Protein AF-A0A942MJW5-F1 (afdb_monomer)

Mean predicted aligned error: 7.17 Å

Solvent-accessible surface area (backbone atoms only — not comparable to full-atom values): 8504 Å² total; per-residue (Å²): 119,70,68,58,46,77,77,68,71,54,55,82,67,68,82,73,83,47,59,41,32,77,58,38,73,55,55,79,79,45,94,61,55,56,48,57,52,54,55,38,46,76,75,67,36,93,62,68,85,49,55,72,71,70,65,67,78,73,80,61,56,40,44,79,64,39,95,62,66,36,50,58,60,60,49,45,50,52,51,49,52,56,27,48,75,72,71,51,71,53,85,86,58,69,59,53,65,59,27,55,47,14,40,71,75,56,68,36,63,80,63,58,63,74,89,56,71,62,58,87,40,70,98,47,100,60,85,75,92,52,96,87,72,129

pLDDT: mean 86.03, std 13.47, range [35.72, 96.69]

Radius of gyration: 19.84 Å; Cα contacts (8 Å, |Δi|>4): 113; chains: 1; bounding box: 49×36×54 Å

Sequence (134 aa):
MYIICEKRGFNHDCFQCGKCDTVCPWNRVRDFSMRKLIRQATFGLTEIENEEIWRCTTCGRCPQKCPRDVKQINDMVALRMVAAGYGIFPAAVKPIRTVSAGLTADGNPFGEERGKRAAWTEGLPVKTFAEGMR

Structure (mmCIF, N/CA/C/O backbone):
data_AF-A0A942MJW5-F1
#
_entry.id   AF-A0A942MJW5-F1
#
loop_
_atom_site.group_PDB
_atom_site.id
_atom_site.type_symbol
_atom_site.label_atom_id
_atom_site.label_alt_id
_atom_site.label_comp_id
_atom_site.label_asym_id
_atom_site.label_entity_id
_atom_site.label_seq_id
_atom_site.pdbx_PDB_ins_code
_atom_site.Cartn_x
_atom_site.Cartn_y
_atom_site.Cartn_z
_atom_site.occupancy
_atom_site.B_iso_or_equiv
_atom_site.auth_seq_id
_atom_site.auth_comp_id
_atom_site.auth_asym_id
_atom_site.auth_atom_id
_atom_site.pdbx_PDB_model_num
ATOM 1 N N . MET A 1 1 ? 21.735 1.383 -1.668 1.00 41.12 1 MET A N 1
ATOM 2 C CA . MET A 1 1 ? 21.171 0.848 -2.928 1.00 41.12 1 MET A CA 1
ATOM 3 C C . MET A 1 1 ? 21.245 -0.681 -2.986 1.00 41.12 1 MET A C 1
ATOM 5 O O . MET A 1 1 ? 20.197 -1.305 -3.026 1.00 41.12 1 MET A O 1
ATOM 9 N N . TYR A 1 2 ? 22.434 -1.288 -2.844 1.00 35.72 2 TYR A N 1
ATOM 10 C CA . TYR A 1 2 ? 22.628 -2.753 -2.729 1.00 35.72 2 TYR A CA 1
ATOM 11 C C . TYR A 1 2 ? 21.862 -3.419 -1.561 1.00 35.72 2 TYR A C 1
ATOM 13 O O . TYR A 1 2 ? 21.450 -4.569 -1.641 1.00 35.72 2 TYR A O 1
ATOM 21 N N . ILE A 1 3 ? 21.597 -2.662 -0.490 1.00 39.88 3 ILE A N 1
ATOM 22 C CA . ILE A 1 3 ? 21.000 -3.168 0.759 1.00 39.88 3 ILE A CA 1
ATOM 23 C C . ILE A 1 3 ? 19.522 -3.592 0.610 1.00 39.88 3 ILE A C 1
ATOM 25 O O . ILE A 1 3 ? 19.074 -4.475 1.339 1.00 39.88 3 ILE A O 1
ATOM 29 N N . ILE A 1 4 ? 18.757 -3.005 -0.323 1.00 48.78 4 ILE A N 1
ATOM 30 C CA . ILE A 1 4 ? 17.353 -3.406 -0.553 1.00 48.78 4 ILE A CA 1
ATOM 31 C C . ILE A 1 4 ? 17.291 -4.685 -1.405 1.00 48.78 4 ILE A C 1
ATOM 33 O O . ILE A 1 4 ? 16.444 -5.538 -1.148 1.00 48.78 4 ILE A O 1
ATOM 37 N N . CYS A 1 5 ? 18.211 -4.844 -2.365 1.00 46.16 5 CYS A N 1
ATOM 38 C CA . CYS A 1 5 ? 18.265 -6.000 -3.267 1.00 46.16 5 CYS A CA 1
ATOM 39 C C . CYS A 1 5 ? 18.642 -7.302 -2.551 1.00 46.16 5 CYS A C 1
ATOM 41 O O . CYS A 1 5 ? 17.925 -8.288 -2.684 1.00 46.16 5 CYS A O 1
ATOM 43 N N . GLU A 1 6 ? 19.711 -7.309 -1.749 1.00 41.06 6 GLU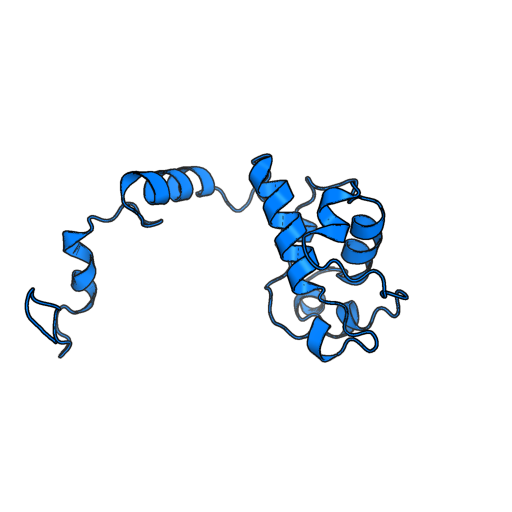 A N 1
ATOM 44 C CA . GLU A 1 6 ? 20.218 -8.555 -1.145 1.00 41.06 6 GLU A CA 1
ATOM 45 C C . GLU A 1 6 ? 19.392 -9.059 0.044 1.00 41.06 6 GLU A C 1
ATOM 47 O O . GLU A 1 6 ? 19.288 -10.263 0.255 1.00 41.06 6 GLU A O 1
ATOM 52 N N . LYS A 1 7 ? 18.791 -8.165 0.841 1.00 42.81 7 LYS A N 1
ATOM 53 C CA . LYS A 1 7 ? 18.175 -8.562 2.122 1.00 42.81 7 LYS A CA 1
ATOM 54 C C . LYS A 1 7 ? 16.663 -8.787 2.075 1.00 42.81 7 LYS A C 1
ATOM 56 O O . LYS A 1 7 ? 16.109 -9.240 3.074 1.00 42.81 7 LYS A O 1
ATOM 61 N N . ARG A 1 8 ? 15.969 -8.440 0.981 1.00 50.69 8 ARG A N 1
ATOM 62 C CA . ARG A 1 8 ? 14.487 -8.409 0.951 1.00 50.69 8 ARG A CA 1
ATOM 63 C C . ARG A 1 8 ? 13.825 -9.079 -0.259 1.00 50.69 8 ARG A C 1
ATOM 65 O O . ARG A 1 8 ? 12.616 -8.946 -0.423 1.00 50.69 8 ARG A O 1
ATOM 72 N N . GLY A 1 9 ? 14.576 -9.842 -1.056 1.00 49.25 9 GLY A N 1
ATOM 73 C CA . GLY A 1 9 ? 14.006 -10.694 -2.109 1.00 49.25 9 GLY A CA 1
ATOM 74 C C . GLY A 1 9 ? 13.503 -9.937 -3.340 1.00 49.25 9 GLY A C 1
ATOM 75 O O . GLY A 1 9 ? 12.518 -10.356 -3.947 1.00 49.25 9 GLY A O 1
ATOM 76 N N . PHE A 1 10 ? 14.160 -8.829 -3.697 1.00 58.22 10 PHE A N 1
ATOM 77 C CA . PHE A 1 10 ? 13.849 -8.087 -4.918 1.00 58.22 10 PHE A CA 1
ATOM 78 C C . PHE A 1 10 ? 14.268 -8.929 -6.130 1.00 58.22 10 PHE A C 1
ATOM 80 O O . PHE A 1 10 ? 15.456 -9.159 -6.356 1.00 58.22 10 PHE A O 1
ATOM 87 N N . ASN A 1 11 ? 13.297 -9.446 -6.886 1.00 61.47 11 ASN A N 1
ATOM 88 C CA . ASN A 1 11 ? 13.594 -10.326 -8.013 1.00 61.47 11 ASN A CA 1
ATOM 89 C C . ASN A 1 11 ? 13.910 -9.499 -9.277 1.00 61.47 11 ASN A C 1
ATOM 91 O O . ASN A 1 11 ? 13.012 -8.934 -9.906 1.00 61.47 11 ASN A O 1
ATOM 95 N N . HIS A 1 12 ? 15.187 -9.470 -9.670 1.00 66.56 12 HIS A N 1
ATOM 96 C CA . HIS A 1 12 ? 15.681 -8.778 -10.869 1.00 66.56 12 HIS A CA 1
ATOM 97 C C . HIS A 1 12 ? 15.312 -9.452 -12.202 1.00 66.56 12 HIS A C 1
ATOM 99 O O . HIS A 1 12 ? 15.614 -8.909 -13.262 1.00 66.56 12 HIS A O 1
ATOM 105 N N . ASP A 1 13 ? 14.598 -10.579 -12.188 1.00 82.75 13 ASP A N 1
ATOM 106 C CA . ASP A 1 13 ? 14.212 -11.339 -13.385 1.00 82.75 13 ASP A CA 1
ATOM 107 C C . ASP A 1 13 ? 13.163 -10.652 -14.285 1.00 82.75 13 ASP A C 1
ATOM 109 O O . ASP A 1 13 ? 12.684 -11.228 -15.272 1.00 82.75 13 ASP A O 1
ATOM 113 N N . CYS A 1 14 ? 12.756 -9.421 -13.962 1.00 90.12 14 CYS A N 1
ATOM 114 C CA . CYS A 1 14 ? 11.743 -8.689 -14.710 1.00 90.12 14 CYS A CA 1
ATOM 115 C C . CYS A 1 14 ? 12.243 -8.213 -16.088 1.00 90.12 14 CYS A C 1
ATOM 117 O O . CYS A 1 14 ? 12.789 -7.126 -16.239 1.00 90.12 14 CYS A O 1
ATOM 119 N N . PHE A 1 15 ? 11.905 -8.963 -17.133 1.00 93.38 15 PHE A N 1
ATOM 120 C CA . PHE A 1 15 ? 12.120 -8.623 -18.550 1.00 93.38 15 PHE A CA 1
ATOM 121 C C . PHE A 1 15 ? 11.063 -7.687 -19.185 1.00 93.38 15 PHE A C 1
ATOM 123 O O . PHE A 1 15 ? 10.940 -7.614 -20.403 1.00 93.38 15 PHE A O 1
ATOM 130 N N . GLN A 1 16 ? 10.271 -6.966 -18.382 1.00 94.44 16 GLN A N 1
ATOM 131 C CA . GLN A 1 16 ? 9.391 -5.877 -18.851 1.00 94.44 16 GLN A CA 1
ATOM 132 C C . GLN A 1 16 ? 8.243 -6.252 -19.821 1.00 94.44 16 GLN A C 1
ATOM 134 O O . GLN A 1 16 ? 7.740 -5.391 -20.536 1.00 94.44 16 GLN A O 1
ATOM 139 N N . CYS A 1 17 ? 7.718 -7.483 -19.776 1.00 96.44 17 CYS A N 1
ATOM 140 C CA . CYS A 1 17 ? 6.605 -7.914 -20.647 1.00 96.44 17 CYS A CA 1
ATOM 141 C C . CYS A 1 17 ? 5.255 -7.180 -20.472 1.00 96.44 17 CYS A C 1
ATOM 143 O O . CYS A 1 17 ? 4.365 -7.340 -21.299 1.00 96.44 17 CYS A O 1
ATOM 145 N N . GLY A 1 18 ? 5.039 -6.442 -19.376 1.00 95.81 18 GLY A N 1
ATOM 146 C CA . GLY A 1 18 ? 3.814 -5.648 -19.163 1.00 95.81 18 GLY A CA 1
ATOM 147 C C . GLY A 1 18 ? 2.560 -6.423 -18.755 1.00 95.81 18 GLY A C 1
ATOM 148 O O . GLY A 1 18 ? 1.520 -5.811 -18.522 1.00 95.81 18 GLY A O 1
ATOM 149 N N . LYS A 1 19 ? 2.636 -7.748 -18.568 1.00 96.62 19 LYS A N 1
ATOM 150 C CA . LYS A 1 19 ? 1.477 -8.554 -18.144 1.00 96.62 19 LYS A CA 1
ATOM 151 C C . LYS A 1 19 ? 0.837 -8.033 -16.853 1.00 96.62 19 LYS A C 1
ATOM 153 O O . LYS A 1 19 ? -0.387 -8.004 -16.752 1.00 96.62 19 LYS A O 1
ATOM 158 N N . CYS A 1 20 ? 1.650 -7.577 -15.900 1.00 96.12 20 CYS A N 1
ATOM 159 C CA . CYS A 1 20 ? 1.194 -6.996 -14.637 1.00 96.12 20 CYS A CA 1
ATOM 160 C C . CYS A 1 20 ? 0.286 -5.767 -14.817 1.00 96.12 20 CYS A C 1
ATOM 162 O O . CYS A 1 20 ? -0.652 -5.616 -14.038 1.00 96.12 20 CYS A O 1
ATOM 164 N N . ASP A 1 21 ? 0.508 -4.949 -15.848 1.00 96.69 21 ASP A N 1
ATOM 165 C CA . ASP A 1 21 ? -0.325 -3.778 -16.145 1.00 96.69 21 ASP A CA 1
ATOM 166 C C . ASP A 1 21 ? -1.686 -4.222 -16.694 1.00 96.69 21 ASP A C 1
ATOM 168 O O . ASP A 1 21 ? -2.728 -3.763 -16.229 1.00 96.69 21 ASP A O 1
ATOM 172 N N . THR A 1 22 ? -1.690 -5.195 -17.612 1.00 95.69 22 THR A N 1
ATOM 173 C CA . THR A 1 22 ? -2.925 -5.697 -18.248 1.00 95.69 22 THR A CA 1
ATOM 174 C C . THR A 1 22 ? -3.889 -6.367 -17.267 1.00 95.69 22 THR A C 1
ATOM 176 O O . THR A 1 22 ? -5.102 -6.302 -17.438 1.00 95.69 22 THR A O 1
ATOM 179 N N . VAL A 1 23 ? -3.364 -7.021 -16.226 1.00 96.38 23 VAL A N 1
ATOM 180 C CA . VAL A 1 23 ? -4.182 -7.730 -15.226 1.00 96.38 23 VAL A CA 1
ATOM 181 C C . VAL A 1 23 ? -4.539 -6.854 -14.025 1.00 96.38 23 VAL A C 1
ATOM 183 O O . VAL A 1 23 ? -5.320 -7.276 -13.163 1.00 96.38 23 VAL A O 1
ATOM 186 N N . CYS A 1 24 ? -3.965 -5.651 -13.938 1.00 96.44 24 CYS A N 1
ATOM 187 C CA . CYS A 1 24 ? -4.198 -4.752 -12.823 1.00 96.44 24 CYS A CA 1
ATOM 188 C C . CYS A 1 24 ? -5.632 -4.199 -12.872 1.00 96.44 24 CYS A C 1
ATOM 190 O O . CYS A 1 24 ? -6.019 -3.594 -13.872 1.00 96.44 24 CYS A O 1
ATOM 192 N N . PRO A 1 25 ? -6.432 -4.344 -11.798 1.00 95.31 25 PRO A N 1
ATOM 193 C CA . PRO A 1 25 ? -7.789 -3.805 -11.780 1.00 95.31 25 PRO A CA 1
ATOM 194 C C . PRO A 1 25 ? -7.810 -2.271 -11.794 1.00 95.31 25 PRO A C 1
ATOM 196 O O . PRO A 1 25 ? -8.781 -1.693 -12.270 1.00 95.31 25 PRO A O 1
ATOM 199 N N . TRP A 1 26 ? -6.745 -1.614 -11.317 1.00 93.62 26 TRP A N 1
ATOM 200 C CA . TRP A 1 26 ? -6.662 -0.152 -11.278 1.00 93.62 26 TRP A CA 1
ATOM 201 C C . TRP A 1 26 ? -6.738 0.495 -12.653 1.00 93.62 26 TRP A C 1
ATOM 203 O O . TRP A 1 26 ? -7.365 1.541 -12.765 1.00 93.62 26 TRP A O 1
ATOM 213 N N . ASN A 1 27 ? -6.212 -0.162 -13.690 1.00 93.62 27 ASN A N 1
ATOM 214 C CA . ASN A 1 27 ? -6.243 0.341 -15.066 1.00 93.62 27 ASN A CA 1
ATOM 215 C C . ASN A 1 27 ? -7.649 0.400 -15.677 1.00 93.62 27 ASN A C 1
ATOM 217 O O . ASN A 1 27 ? -7.818 0.924 -16.769 1.00 93.62 27 ASN A O 1
ATOM 221 N N . ARG A 1 28 ? -8.676 -0.099 -14.975 1.00 93.00 28 ARG A N 1
ATOM 222 C CA . ARG A 1 28 ? -10.085 0.143 -15.329 1.00 93.00 28 ARG A CA 1
ATOM 223 C C . ARG A 1 28 ? -10.617 1.478 -14.809 1.00 93.00 28 ARG A C 1
ATOM 225 O O . ARG A 1 28 ? -11.668 1.916 -15.251 1.00 93.00 28 ARG A O 1
ATOM 232 N N . VAL A 1 29 ? -9.938 2.066 -13.828 1.00 92.81 29 VAL A N 1
ATOM 233 C CA . VAL A 1 29 ? -10.360 3.282 -13.122 1.00 92.81 29 VAL A CA 1
ATOM 234 C C . VAL A 1 29 ? -9.459 4.459 -13.484 1.00 92.81 29 VAL A C 1
ATOM 236 O O . VAL A 1 29 ? -9.947 5.567 -13.664 1.00 92.81 29 VAL A O 1
ATOM 239 N N . ARG A 1 30 ? -8.143 4.236 -13.567 1.00 90.81 30 ARG A N 1
ATOM 240 C CA . ARG A 1 30 ? -7.145 5.245 -13.947 1.00 90.81 30 ARG A CA 1
ATOM 241 C C . ARG A 1 30 ? -5.818 4.597 -14.317 1.00 90.81 30 ARG A C 1
ATOM 243 O O . ARG A 1 30 ? -5.563 3.454 -13.944 1.00 90.81 30 ARG A O 1
ATOM 250 N N . ASP A 1 31 ? -4.934 5.381 -14.914 1.00 91.56 31 ASP A N 1
ATOM 251 C CA . ASP A 1 31 ? -3.610 4.913 -15.304 1.00 91.56 31 ASP A CA 1
ATOM 252 C C . ASP A 1 31 ? -2.744 4.521 -14.099 1.00 91.56 31 ASP A C 1
ATOM 254 O O . ASP A 1 31 ? -2.555 5.272 -13.128 1.00 91.56 31 ASP A O 1
ATOM 258 N N . PHE A 1 32 ? -2.216 3.303 -14.167 1.00 93.69 32 PHE A N 1
ATOM 259 C CA . PHE A 1 32 ? -1.285 2.735 -13.208 1.00 93.69 32 PHE A CA 1
ATOM 260 C C . PHE A 1 32 ? -0.418 1.661 -13.880 1.00 93.69 32 PHE A C 1
ATOM 262 O O . PHE A 1 32 ? -0.907 0.628 -14.340 1.00 93.69 32 PHE A O 1
ATOM 269 N N . SER A 1 33 ? 0.901 1.857 -13.885 1.00 94.38 33 SER A N 1
ATOM 270 C CA . SER A 1 33 ? 1.829 0.862 -14.429 1.00 94.38 33 SER A CA 1
ATOM 271 C C . SER A 1 33 ? 2.686 0.258 -13.323 1.00 94.38 33 SER A C 1
ATOM 273 O O . SER A 1 33 ? 3.626 0.870 -12.821 1.00 94.38 33 SER A O 1
ATOM 275 N N . MET A 1 34 ? 2.386 -0.995 -12.982 1.00 94.00 34 MET A N 1
ATOM 276 C CA . MET A 1 34 ? 3.241 -1.814 -12.128 1.00 94.00 34 MET A CA 1
ATOM 277 C C . MET A 1 34 ? 4.590 -2.059 -12.807 1.00 94.00 34 MET A C 1
ATOM 279 O O . MET A 1 34 ? 5.632 -2.026 -12.158 1.00 94.00 34 MET A O 1
ATOM 283 N N . ARG A 1 35 ? 4.590 -2.279 -14.127 1.00 94.62 35 ARG A N 1
ATOM 284 C CA . ARG A 1 35 ? 5.819 -2.467 -14.908 1.00 94.62 35 ARG A CA 1
ATOM 285 C C . ARG A 1 35 ? 6.764 -1.271 -14.769 1.00 94.62 35 ARG A C 1
ATOM 287 O O . ARG A 1 35 ? 7.952 -1.481 -14.518 1.00 94.62 35 ARG A O 1
ATOM 294 N N . LYS A 1 36 ? 6.240 -0.045 -14.902 1.00 92.69 36 LYS A N 1
ATOM 295 C CA . LYS A 1 36 ? 6.996 1.204 -14.719 1.00 92.69 36 LYS A CA 1
ATOM 296 C C . LYS A 1 36 ? 7.616 1.262 -13.324 1.00 92.69 36 LYS A C 1
ATOM 298 O O . LYS A 1 36 ? 8.817 1.491 -13.220 1.00 92.69 36 LYS A O 1
ATOM 303 N N . LEU A 1 37 ? 6.837 0.982 -12.279 1.00 92.00 37 LEU A N 1
ATOM 304 C CA . LEU A 1 37 ? 7.318 1.028 -10.894 1.00 92.00 37 LEU A CA 1
ATOM 305 C C . LEU A 1 37 ? 8.434 0.012 -10.628 1.00 92.00 37 LEU A C 1
ATOM 307 O O . LEU A 1 37 ? 9.463 0.376 -10.068 1.00 92.00 37 LEU A O 1
ATOM 311 N N . ILE A 1 38 ? 8.298 -1.229 -11.109 1.00 90.94 38 ILE A N 1
ATOM 312 C CA . ILE A 1 38 ? 9.368 -2.239 -11.016 1.00 90.94 38 ILE A CA 1
ATOM 313 C C . ILE A 1 38 ? 10.629 -1.787 -11.767 1.00 90.94 38 ILE A C 1
ATOM 315 O O . ILE A 1 38 ? 11.752 -1.946 -11.278 1.00 90.94 38 ILE A O 1
ATOM 319 N N . ARG A 1 39 ? 10.462 -1.179 -12.949 1.00 89.75 39 ARG A N 1
ATOM 320 C CA . ARG A 1 39 ? 11.587 -0.671 -13.740 1.00 89.75 39 ARG A CA 1
ATOM 321 C C . ARG A 1 39 ? 12.323 0.458 -13.026 1.00 89.75 39 ARG A C 1
ATOM 323 O O . ARG A 1 39 ? 13.548 0.427 -12.965 1.00 89.75 39 ARG A O 1
ATOM 330 N N . GLN A 1 40 ? 11.585 1.425 -12.490 1.00 88.50 40 GLN A N 1
ATOM 331 C CA . GLN A 1 40 ? 12.144 2.539 -11.729 1.00 88.50 40 GLN A CA 1
ATOM 332 C C . GLN A 1 40 ? 12.817 2.042 -10.444 1.00 88.50 40 GLN A C 1
ATOM 334 O O . GLN A 1 40 ? 13.923 2.471 -10.133 1.00 88.50 40 GLN A O 1
ATOM 339 N N . ALA A 1 41 ? 12.211 1.085 -9.739 1.00 85.25 41 ALA A N 1
ATOM 340 C CA . ALA A 1 41 ? 12.777 0.487 -8.533 1.00 85.25 41 ALA A CA 1
ATOM 341 C C . ALA A 1 41 ? 14.112 -0.229 -8.785 1.00 85.25 41 ALA A C 1
ATOM 343 O O . ALA A 1 41 ? 15.018 -0.126 -7.963 1.00 85.25 41 ALA A O 1
ATOM 344 N N . THR A 1 42 ? 14.286 -0.847 -9.960 1.00 82.62 42 THR A N 1
ATOM 345 C CA . THR A 1 42 ? 15.576 -1.434 -10.378 1.00 82.62 42 THR A CA 1
ATOM 346 C C . THR A 1 42 ? 16.701 -0.390 -10.428 1.00 82.62 42 THR A C 1
ATOM 348 O O . THR A 1 42 ? 17.862 -0.718 -10.211 1.00 82.62 42 THR A O 1
ATOM 351 N N . PHE A 1 43 ? 16.362 0.874 -10.685 1.00 82.75 43 PHE A N 1
ATOM 352 C CA . PHE A 1 43 ? 17.300 1.997 -10.723 1.00 82.75 43 PHE A CA 1
ATOM 353 C C . PHE A 1 43 ? 17.304 2.852 -9.447 1.00 82.75 43 PHE A C 1
ATOM 355 O O . PHE A 1 43 ? 17.945 3.898 -9.421 1.00 82.75 43 PHE A O 1
ATOM 362 N N . GLY A 1 44 ? 16.609 2.422 -8.389 1.00 76.75 44 GLY A N 1
ATOM 363 C CA . GLY A 1 44 ? 16.560 3.141 -7.112 1.00 76.75 44 GLY A CA 1
ATOM 364 C C . GLY A 1 44 ? 15.375 4.094 -6.927 1.00 76.75 44 GLY A C 1
ATOM 365 O O . GLY A 1 44 ? 15.406 4.874 -5.985 1.00 76.75 44 GLY A O 1
ATOM 366 N N . LEU A 1 45 ? 14.340 4.013 -7.776 1.00 72.31 45 LEU A N 1
ATOM 367 C CA . LEU A 1 45 ? 13.070 4.755 -7.690 1.00 72.31 45 LEU A CA 1
ATOM 368 C C . LEU A 1 45 ? 13.253 6.260 -7.396 1.00 72.31 45 LEU A C 1
ATOM 370 O O . LEU A 1 45 ? 13.023 6.725 -6.284 1.00 72.31 45 LEU A O 1
ATOM 374 N N . THR A 1 46 ? 13.628 7.032 -8.417 1.00 64.19 46 THR A N 1
ATOM 375 C CA . THR A 1 46 ? 13.986 8.459 -8.297 1.00 64.19 46 THR A CA 1
ATOM 376 C C . THR A 1 46 ? 12.862 9.373 -7.794 1.00 64.19 46 THR A C 1
ATOM 378 O O . THR A 1 46 ? 13.145 10.445 -7.279 1.00 64.19 46 THR A O 1
ATOM 381 N N . GLU A 1 47 ? 11.600 8.959 -7.917 1.00 80.25 47 GLU A N 1
ATOM 382 C CA . GLU A 1 47 ? 10.414 9.749 -7.551 1.00 80.25 47 GLU A CA 1
ATOM 383 C C . GLU A 1 47 ? 9.625 9.081 -6.414 1.00 80.25 47 GLU A C 1
ATOM 385 O O . GLU A 1 47 ? 8.440 8.776 -6.549 1.00 80.25 47 GLU A O 1
ATOM 390 N N . ILE A 1 48 ? 10.278 8.808 -5.283 1.00 81.88 48 ILE A N 1
ATOM 391 C CA . ILE A 1 48 ? 9.627 8.140 -4.141 1.00 81.88 48 ILE A CA 1
ATOM 392 C C . ILE A 1 48 ? 8.482 8.960 -3.515 1.00 81.88 48 ILE A C 1
ATOM 394 O O . ILE A 1 48 ? 7.594 8.396 -2.879 1.00 81.88 48 ILE A O 1
ATOM 398 N N . GLU A 1 49 ? 8.478 10.277 -3.731 1.00 82.44 49 GLU A N 1
ATOM 399 C CA . GLU A 1 49 ? 7.418 11.202 -3.309 1.00 82.44 49 GLU A CA 1
ATOM 400 C C . GLU A 1 49 ? 6.123 11.043 -4.118 1.00 82.44 49 GLU A C 1
ATOM 402 O O . GLU A 1 49 ? 5.055 11.470 -3.679 1.00 82.44 49 GLU A O 1
ATOM 407 N N . ASN A 1 50 ? 6.188 10.404 -5.290 1.00 85.69 50 ASN A N 1
ATOM 408 C CA . ASN A 1 50 ? 5.017 10.191 -6.124 1.00 85.69 50 ASN A CA 1
ATOM 409 C C . ASN A 1 50 ? 4.045 9.199 -5.461 1.00 85.69 50 ASN A C 1
ATOM 411 O O . ASN A 1 50 ? 4.405 8.105 -5.019 1.00 85.69 50 ASN A O 1
ATOM 415 N N . GLU A 1 51 ? 2.759 9.545 -5.465 1.00 86.88 51 GLU A N 1
ATOM 416 C CA . GLU A 1 51 ? 1.702 8.713 -4.894 1.00 86.88 51 GLU A CA 1
ATOM 417 C C . GLU A 1 51 ? 1.452 7.400 -5.663 1.00 86.88 51 GLU A C 1
ATOM 419 O O . GLU A 1 51 ? 0.710 6.537 -5.185 1.00 86.88 51 GLU A O 1
ATOM 424 N N . GLU A 1 52 ? 2.045 7.212 -6.850 1.00 89.75 52 GLU A N 1
ATOM 425 C CA . GLU A 1 52 ? 1.902 5.995 -7.663 1.00 89.75 52 GLU A CA 1
ATOM 426 C C . GLU A 1 52 ? 2.195 4.711 -6.867 1.00 89.75 52 GLU A C 1
ATOM 428 O O . GLU A 1 52 ? 1.431 3.743 -6.972 1.00 89.75 52 GLU A O 1
ATOM 433 N N . ILE A 1 53 ? 3.217 4.705 -5.999 1.00 91.31 53 ILE A N 1
ATOM 434 C CA . ILE A 1 53 ? 3.559 3.513 -5.203 1.00 91.31 53 ILE A CA 1
ATOM 435 C C . ILE A 1 53 ? 2.444 3.106 -4.232 1.00 91.31 53 ILE A C 1
ATOM 437 O O . ILE A 1 53 ? 2.286 1.924 -3.907 1.00 91.31 53 ILE A O 1
ATOM 441 N N . TRP A 1 54 ? 1.623 4.060 -3.797 1.00 92.25 54 TRP A N 1
ATOM 442 C CA . TRP A 1 54 ? 0.529 3.859 -2.848 1.00 92.25 54 TRP A CA 1
ATOM 443 C C . TRP A 1 54 ? -0.752 3.355 -3.515 1.00 92.25 54 TRP A C 1
ATOM 445 O O . TRP A 1 54 ? -1.647 2.862 -2.834 1.00 92.25 54 TRP A O 1
ATOM 455 N N . ARG A 1 55 ? -0.823 3.366 -4.854 1.00 92.00 55 ARG A N 1
ATOM 456 C CA . ARG A 1 55 ? -2.008 2.904 -5.595 1.00 92.00 55 ARG A CA 1
ATOM 457 C C . ARG A 1 55 ? -2.190 1.389 -5.539 1.00 92.00 55 ARG A C 1
ATOM 459 O O . ARG A 1 55 ? -3.319 0.918 -5.506 1.00 92.00 55 ARG A O 1
ATOM 466 N N . CYS A 1 56 ? -1.112 0.604 -5.506 1.00 93.06 56 CYS A N 1
ATOM 467 C CA . CYS A 1 56 ? -1.212 -0.860 -5.470 1.00 93.06 56 CYS A CA 1
ATOM 468 C C . CYS A 1 56 ? -2.083 -1.354 -4.287 1.00 93.06 56 CYS A C 1
ATOM 470 O O . CYS A 1 56 ? -1.769 -1.136 -3.121 1.00 93.06 56 CYS A O 1
ATOM 472 N N . THR A 1 57 ? -3.167 -2.073 -4.563 1.00 93.25 57 THR A N 1
ATOM 473 C CA . THR A 1 57 ? -4.073 -2.609 -3.524 1.00 93.25 57 THR A CA 1
ATOM 474 C C . THR A 1 57 ? -3.639 -3.968 -2.986 1.00 93.25 57 THR A C 1
ATOM 476 O O . THR A 1 57 ? -4.420 -4.640 -2.323 1.00 93.25 57 THR A O 1
ATOM 479 N N . THR A 1 58 ? -2.432 -4.424 -3.340 1.00 95.50 58 THR A N 1
ATOM 480 C CA . THR A 1 58 ? -1.894 -5.740 -2.949 1.00 95.50 58 THR A CA 1
ATOM 481 C C . THR A 1 58 ? -2.838 -6.910 -3.273 1.00 95.50 58 THR A C 1
ATOM 483 O O . THR A 1 58 ? -2.854 -7.920 -2.585 1.00 95.50 58 THR A O 1
ATOM 486 N N . CYS A 1 59 ? -3.614 -6.800 -4.361 1.00 95.56 59 CYS A N 1
ATOM 487 C CA . CYS A 1 59 ? -4.682 -7.749 -4.710 1.00 95.56 59 CYS A CA 1
ATOM 488 C C . CYS A 1 59 ? -4.227 -9.131 -5.22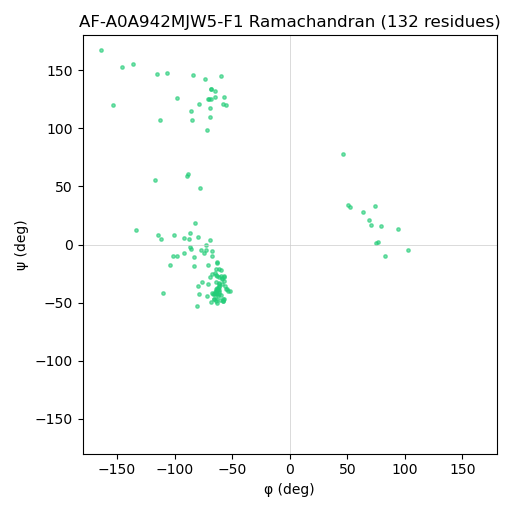5 1.00 95.56 59 CYS A C 1
ATOM 490 O O . CYS A 1 59 ? -5.068 -9.967 -5.537 1.00 95.56 59 CYS A O 1
ATOM 492 N N . GLY A 1 60 ? -2.926 -9.365 -5.414 1.00 95.06 60 GLY A N 1
ATOM 493 C CA . GLY A 1 60 ? -2.393 -10.678 -5.811 1.00 95.06 60 GLY A CA 1
ATOM 494 C C . GLY A 1 60 ? -2.434 -11.029 -7.305 1.00 95.06 60 GLY A C 1
ATOM 495 O O . GLY A 1 60 ? -1.789 -11.991 -7.708 1.00 95.06 60 GLY A O 1
ATOM 496 N N . ARG A 1 61 ? -3.114 -10.260 -8.168 1.00 96.44 61 ARG A N 1
ATOM 497 C CA . ARG A 1 61 ? -3.302 -10.654 -9.585 1.00 96.44 61 ARG A CA 1
ATOM 498 C C . ARG A 1 61 ? -2.025 -10.663 -10.427 1.00 96.44 61 ARG A C 1
ATOM 500 O O . ARG A 1 61 ? -1.849 -11.545 -11.263 1.00 96.44 61 ARG A O 1
ATOM 507 N N . CYS A 1 62 ? -1.156 -9.666 -10.259 1.00 95.69 62 CYS A N 1
ATOM 508 C CA . CYS A 1 62 ? 0.071 -9.552 -11.047 1.00 95.69 62 CYS A CA 1
ATOM 509 C C . CYS A 1 62 ? 1.091 -10.680 -10.790 1.00 95.69 62 CYS A C 1
ATOM 511 O O . CYS A 1 62 ? 1.529 -11.255 -11.790 1.00 95.69 62 CYS A O 1
ATOM 513 N N . PRO A 1 63 ? 1.432 -11.070 -9.541 1.00 93.88 63 PRO A N 1
ATOM 514 C CA . PRO A 1 63 ? 2.382 -12.161 -9.321 1.00 93.88 63 PRO A CA 1
ATOM 515 C C . PRO A 1 63 ? 1.854 -13.497 -9.850 1.00 93.88 63 PRO A C 1
ATOM 517 O O . PRO A 1 63 ? 2.593 -14.217 -10.509 1.00 93.88 63 PRO A O 1
ATOM 520 N N . GLN A 1 64 ? 0.554 -13.778 -9.698 1.00 95.44 64 GLN A N 1
ATOM 521 C CA . GLN A 1 64 ? -0.078 -15.006 -10.209 1.00 95.44 64 GLN A CA 1
ATOM 522 C C . GLN A 1 64 ? 0.017 -15.187 -11.732 1.00 95.44 64 GLN A C 1
ATOM 524 O O . GLN A 1 64 ? -0.168 -16.291 -12.239 1.00 95.44 64 GLN A O 1
ATOM 529 N N . LYS A 1 65 ? 0.228 -14.102 -12.482 1.00 96.38 65 LYS A N 1
ATOM 530 C CA . LYS A 1 65 ? 0.306 -14.118 -13.950 1.00 96.38 65 LYS A CA 1
ATOM 531 C C . LYS A 1 65 ? 1.710 -13.810 -14.464 1.00 96.38 65 LYS A C 1
ATOM 533 O O . LYS A 1 65 ? 1.888 -13.676 -15.674 1.00 96.38 65 LYS A O 1
ATOM 538 N N . CYS A 1 66 ? 2.693 -13.658 -13.577 1.00 95.19 66 CYS A N 1
ATOM 539 C CA . CYS A 1 66 ? 4.049 -13.314 -13.969 1.00 95.19 66 CYS A CA 1
ATOM 540 C C . CYS A 1 66 ? 4.790 -14.551 -14.503 1.00 95.19 66 CYS A C 1
ATOM 542 O O . CYS A 1 66 ? 4.985 -15.500 -13.751 1.00 95.19 66 CYS A O 1
ATOM 544 N N . PRO A 1 67 ? 5.288 -14.542 -15.753 1.00 95.38 67 PRO A N 1
ATOM 545 C CA . PRO A 1 67 ? 6.019 -15.685 -16.315 1.00 95.38 67 PRO A CA 1
ATOM 546 C C . PRO A 1 67 ? 7.444 -15.840 -15.752 1.00 95.38 67 PRO A C 1
ATOM 548 O O . PRO A 1 67 ? 8.128 -16.809 -16.058 1.00 95.38 67 PRO A O 1
ATOM 551 N N . ARG A 1 68 ? 7.915 -14.871 -14.959 1.00 94.12 68 ARG A N 1
ATOM 552 C CA . ARG A 1 68 ? 9.243 -14.861 -14.323 1.00 94.12 68 ARG A CA 1
ATOM 553 C C . ARG A 1 68 ? 9.172 -14.943 -12.799 1.00 94.12 68 ARG A C 1
ATOM 555 O O . ARG A 1 68 ? 10.177 -14.738 -12.140 1.00 94.12 68 ARG A O 1
ATOM 562 N N . ASP A 1 69 ? 7.976 -15.174 -12.256 1.00 91.94 69 ASP A N 1
ATOM 563 C CA . ASP A 1 69 ? 7.730 -15.251 -10.813 1.00 91.94 69 ASP A CA 1
ATOM 564 C C . ASP A 1 69 ? 8.299 -14.056 -10.009 1.00 91.94 69 ASP A C 1
ATOM 566 O O . ASP A 1 69 ? 8.749 -14.172 -8.867 1.00 91.94 69 ASP A O 1
ATOM 570 N N . VAL A 1 70 ? 8.283 -12.865 -10.620 1.00 91.44 70 VAL A N 1
ATOM 571 C CA . VAL A 1 70 ? 8.667 -11.622 -9.941 1.00 91.44 70 VAL A CA 1
ATOM 572 C C . VAL A 1 70 ? 7.660 -11.360 -8.826 1.00 91.44 70 VAL A C 1
ATOM 574 O O . VAL A 1 70 ? 6.449 -11.406 -9.050 1.00 91.44 70 VAL A O 1
ATOM 577 N N . LYS A 1 71 ? 8.147 -11.046 -7.626 1.00 90.75 71 LYS A N 1
ATOM 578 C CA . LYS A 1 71 ? 7.316 -10.808 -6.442 1.00 90.75 71 LYS A CA 1
ATOM 579 C C . LYS A 1 71 ? 6.903 -9.336 -6.349 1.00 90.75 71 LYS A C 1
ATOM 581 O O . LYS A 1 71 ? 7.174 -8.677 -5.351 1.00 90.75 71 LYS A O 1
ATOM 586 N N . GLN A 1 72 ? 6.176 -8.830 -7.355 1.00 91.19 72 GLN A N 1
ATOM 587 C CA . GLN A 1 72 ? 5.914 -7.383 -7.490 1.00 91.19 72 GLN A CA 1
ATOM 588 C C . GLN A 1 72 ? 5.237 -6.767 -6.260 1.00 91.19 72 GLN A C 1
ATOM 590 O O . GLN A 1 72 ? 5.435 -5.598 -5.957 1.00 91.19 72 GLN A O 1
ATOM 595 N N . ILE A 1 73 ? 4.407 -7.532 -5.544 1.00 92.88 73 ILE A N 1
ATOM 596 C CA . ILE A 1 73 ? 3.766 -7.043 -4.316 1.00 92.88 73 ILE A CA 1
ATOM 597 C C . ILE A 1 73 ? 4.799 -6.796 -3.215 1.00 92.88 73 ILE A C 1
ATOM 599 O O . ILE A 1 73 ? 4.724 -5.760 -2.559 1.00 92.88 73 ILE A O 1
ATOM 603 N N . ASN A 1 74 ? 5.768 -7.696 -3.044 1.00 90.81 74 ASN A N 1
ATOM 604 C CA . ASN A 1 74 ? 6.838 -7.531 -2.061 1.00 90.81 74 ASN A CA 1
ATOM 605 C C . ASN A 1 74 ? 7.687 -6.310 -2.408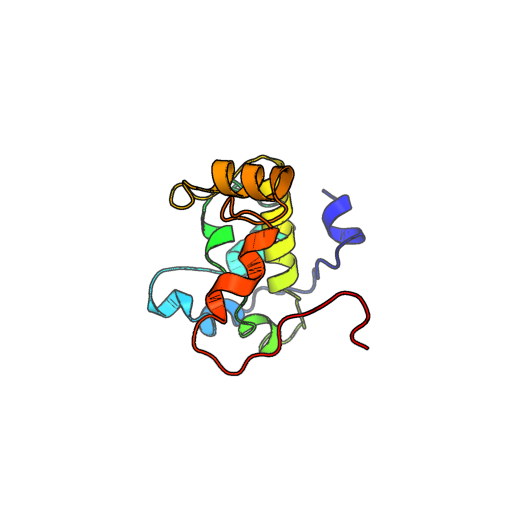 1.00 90.81 74 ASN A C 1
ATOM 607 O O . ASN A 1 74 ? 7.968 -5.498 -1.530 1.00 90.81 74 ASN A O 1
ATOM 611 N N . ASP A 1 75 ? 7.994 -6.134 -3.695 1.00 88.75 75 ASP A N 1
ATOM 612 C CA . ASP A 1 75 ? 8.713 -4.967 -4.202 1.00 88.75 75 ASP A CA 1
ATOM 613 C C . ASP A 1 75 ? 7.962 -3.672 -3.848 1.00 88.75 75 ASP A C 1
ATOM 615 O O . ASP A 1 75 ? 8.528 -2.758 -3.251 1.00 88.75 75 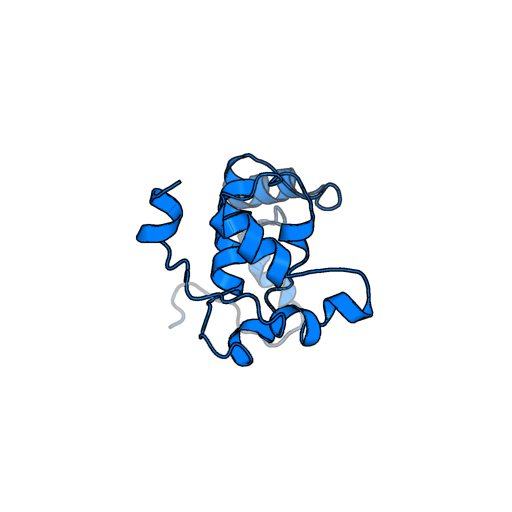ASP A O 1
ATOM 619 N N . MET A 1 76 ? 6.652 -3.611 -4.114 1.00 91.31 76 MET A N 1
ATOM 620 C CA . MET A 1 76 ? 5.833 -2.442 -3.781 1.00 91.31 76 MET A CA 1
ATOM 621 C C . MET A 1 76 ? 5.737 -2.170 -2.277 1.00 91.31 76 MET A C 1
ATOM 623 O O . MET A 1 76 ? 5.767 -1.010 -1.863 1.00 91.31 76 MET A O 1
ATOM 627 N N . VAL A 1 77 ? 5.611 -3.211 -1.451 1.00 91.38 77 VAL A N 1
ATOM 628 C CA . VAL A 1 77 ? 5.596 -3.065 0.013 1.00 91.38 77 VAL A CA 1
ATOM 629 C C . VAL A 1 77 ? 6.950 -2.559 0.507 1.00 91.38 77 VAL A C 1
ATOM 631 O O . VAL A 1 77 ? 6.985 -1.634 1.314 1.00 91.38 77 VAL A O 1
ATOM 634 N N . ALA A 1 78 ? 8.057 -3.082 -0.023 1.00 88.81 78 ALA A N 1
ATOM 635 C CA . ALA A 1 78 ? 9.396 -2.623 0.326 1.00 88.81 78 ALA A CA 1
ATOM 636 C C . ALA A 1 78 ? 9.592 -1.135 -0.008 1.00 88.81 78 ALA A C 1
ATOM 638 O O . ALA A 1 78 ? 10.097 -0.388 0.829 1.00 88.81 78 ALA A O 1
ATOM 639 N N . LEU A 1 79 ? 9.128 -0.681 -1.178 1.00 88.75 79 LEU A N 1
ATOM 640 C CA . LEU A 1 79 ? 9.166 0.738 -1.552 1.00 88.75 79 LEU A CA 1
ATOM 641 C C . LEU A 1 79 ? 8.341 1.609 -0.596 1.00 88.75 79 LEU A C 1
ATOM 643 O O . LEU A 1 79 ? 8.815 2.656 -0.159 1.00 88.75 79 LEU A O 1
ATOM 647 N N . ARG A 1 80 ? 7.139 1.163 -0.207 1.00 91.19 80 ARG A N 1
ATOM 648 C CA . ARG A 1 80 ? 6.303 1.874 0.780 1.00 91.19 80 ARG A CA 1
ATOM 649 C C . ARG A 1 80 ? 6.951 1.953 2.149 1.00 91.19 80 ARG A C 1
ATOM 651 O O . ARG A 1 80 ? 6.806 2.968 2.813 1.00 91.19 80 ARG A O 1
ATOM 658 N N . MET A 1 81 ? 7.657 0.908 2.575 1.00 89.75 81 MET A N 1
ATOM 659 C CA . MET A 1 81 ? 8.386 0.927 3.844 1.00 89.75 81 MET A CA 1
ATOM 660 C C . MET A 1 81 ? 9.509 1.961 3.823 1.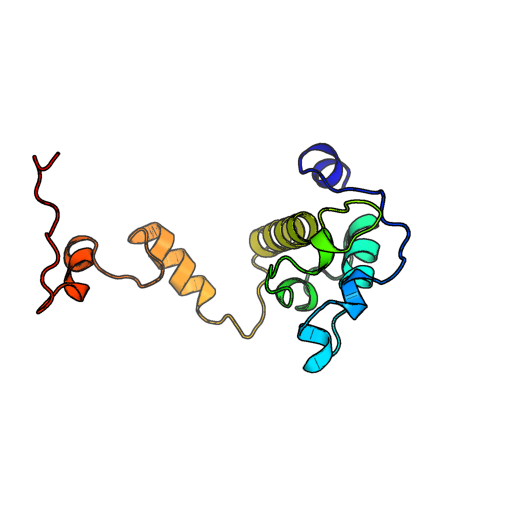00 89.75 81 MET A C 1
ATOM 662 O O . MET A 1 81 ? 9.698 2.666 4.809 1.00 89.75 81 MET A O 1
ATOM 666 N N . VAL A 1 82 ? 10.229 2.077 2.703 1.00 88.75 82 VAL A N 1
ATOM 667 C CA . VAL A 1 82 ? 11.240 3.128 2.535 1.00 88.75 82 VAL A CA 1
ATOM 668 C C . VAL A 1 82 ? 10.577 4.506 2.579 1.00 88.75 82 VAL A C 1
ATOM 670 O O . VAL A 1 82 ? 10.988 5.334 3.383 1.00 88.75 82 VAL A O 1
ATOM 673 N N . ALA A 1 83 ? 9.512 4.729 1.803 1.00 90.62 83 ALA A N 1
ATOM 674 C CA . ALA A 1 83 ? 8.780 6.000 1.787 1.00 90.62 83 ALA A CA 1
ATOM 675 C C . ALA A 1 83 ? 8.238 6.382 3.179 1.00 90.62 83 ALA A C 1
ATOM 677 O O . ALA A 1 83 ? 8.457 7.496 3.651 1.00 90.62 83 ALA A O 1
ATOM 678 N N . ALA A 1 84 ? 7.614 5.432 3.879 1.00 89.81 84 ALA A N 1
ATOM 679 C CA . ALA A 1 84 ? 7.105 5.620 5.234 1.00 89.81 84 ALA A CA 1
ATOM 680 C C . ALA A 1 84 ? 8.220 5.949 6.238 1.00 89.81 84 ALA A C 1
ATOM 682 O O . ALA A 1 84 ? 8.010 6.775 7.123 1.00 89.81 84 ALA A O 1
ATOM 683 N N . GLY A 1 85 ? 9.412 5.357 6.083 1.00 88.94 85 GLY A N 1
ATOM 684 C CA . GLY A 1 85 ? 10.589 5.685 6.893 1.00 88.94 85 GLY A CA 1
ATOM 685 C C . GLY A 1 85 ? 11.041 7.143 6.750 1.00 88.94 85 GLY A C 1
ATOM 686 O O . GLY A 1 85 ? 11.561 7.712 7.704 1.00 88.94 85 GLY A O 1
ATOM 687 N N . TYR A 1 86 ? 10.777 7.765 5.599 1.00 89.19 86 TYR A N 1
ATOM 688 C CA . TYR A 1 86 ? 10.996 9.196 5.358 1.00 89.19 86 TYR A CA 1
ATOM 689 C C . TYR A 1 86 ? 9.766 10.066 5.665 1.00 89.19 86 TYR A C 1
ATOM 691 O O . TYR A 1 86 ? 9.777 11.264 5.396 1.00 89.19 86 TYR A O 1
ATOM 699 N N . GLY A 1 87 ? 8.691 9.495 6.219 1.00 89.19 87 GLY A N 1
ATOM 700 C CA . GLY A 1 87 ? 7.453 10.227 6.499 1.00 89.19 87 GLY A CA 1
ATOM 701 C C . GLY A 1 87 ? 6.659 10.619 5.248 1.00 89.19 87 GLY A C 1
ATOM 702 O O . GLY A 1 87 ? 5.790 11.487 5.325 1.00 89.19 87 GLY A O 1
ATOM 703 N N . ILE A 1 88 ? 6.940 9.991 4.104 1.00 90.56 88 ILE A N 1
ATOM 704 C CA . ILE A 1 88 ? 6.277 10.262 2.829 1.00 90.56 88 ILE A CA 1
ATOM 705 C C . ILE A 1 88 ? 5.001 9.423 2.753 1.00 90.56 88 ILE A C 1
ATOM 707 O O . ILE A 1 88 ? 5.052 8.195 2.675 1.00 90.56 88 ILE A O 1
ATOM 711 N N . PHE A 1 89 ? 3.853 10.095 2.730 1.00 91.50 89 PHE A N 1
ATOM 712 C CA . PHE A 1 89 ? 2.532 9.485 2.579 1.00 91.50 89 PHE A CA 1
ATOM 713 C C . PHE A 1 89 ? 1.691 10.289 1.581 1.00 91.50 89 PHE A C 1
ATOM 715 O O . PHE A 1 89 ? 1.928 11.488 1.429 1.00 91.50 89 PHE A O 1
ATOM 722 N N . PRO A 1 90 ? 0.688 9.674 0.927 1.00 90.25 90 PRO A N 1
ATOM 723 C CA . PRO A 1 90 ? -0.220 10.407 0.051 1.00 90.25 90 PRO A CA 1
ATOM 724 C C . PRO A 1 90 ? -0.963 11.507 0.807 1.00 90.25 90 PRO A C 1
ATOM 726 O O . PRO A 1 90 ? -1.389 11.297 1.947 1.00 90.25 90 PRO A O 1
ATOM 729 N N . ALA A 1 91 ? -1.226 12.630 0.142 1.00 87.25 91 ALA A N 1
ATOM 730 C CA . ALA A 1 91 ? -1.938 13.768 0.727 1.00 87.25 91 ALA A CA 1
ATOM 731 C C . ALA A 1 91 ? -3.358 13.397 1.198 1.00 87.25 91 ALA A C 1
ATOM 733 O O . ALA A 1 91 ? -3.896 13.985 2.139 1.00 87.25 91 ALA A O 1
ATOM 734 N N . ALA A 1 92 ? -3.960 12.382 0.570 1.00 87.12 92 ALA A N 1
ATOM 735 C CA . ALA A 1 92 ? -5.254 11.838 0.970 1.00 87.12 92 ALA A CA 1
ATOM 736 C C . ALA A 1 92 ? -5.235 11.177 2.365 1.00 87.12 92 ALA A C 1
ATOM 738 O O . ALA A 1 92 ? -6.270 11.124 3.030 1.00 87.12 92 ALA A O 1
ATOM 739 N N . VAL A 1 93 ? -4.079 10.704 2.847 1.00 89.56 93 VAL A N 1
ATOM 740 C CA . VAL A 1 93 ? -3.940 10.000 4.135 1.00 89.56 93 VAL A CA 1
ATOM 741 C C . VAL A 1 93 ? -3.667 10.995 5.269 1.00 89.56 93 VAL A C 1
ATOM 743 O O . VAL A 1 93 ? -2.681 10.913 5.999 1.00 89.56 93 VAL A O 1
ATOM 746 N N . LYS A 1 94 ? -4.595 11.938 5.459 1.00 87.69 94 LYS A N 1
ATOM 747 C CA . LYS A 1 94 ? -4.544 12.936 6.543 1.00 87.69 94 LYS A CA 1
ATOM 748 C C . LYS A 1 94 ? -4.378 12.347 7.956 1.00 87.69 94 LYS A C 1
ATOM 750 O O . LYS A 1 94 ? -3.612 12.924 8.728 1.00 87.69 94 LYS A O 1
ATOM 755 N N . PRO A 1 95 ? -5.032 11.227 8.335 1.00 91.06 95 PRO A N 1
ATOM 756 C CA . PRO A 1 95 ? -4.995 10.763 9.719 1.00 91.06 95 PRO A CA 1
ATOM 757 C C . PRO A 1 95 ? -3.713 10.003 10.084 1.00 91.06 95 PRO A C 1
ATOM 759 O O . PRO A 1 95 ? -3.636 9.488 11.193 1.00 91.06 95 PRO A O 1
ATOM 762 N N . ILE A 1 96 ? -2.697 9.924 9.208 1.00 91.69 96 ILE A N 1
ATOM 763 C CA . ILE A 1 96 ? -1.497 9.107 9.461 1.00 91.69 96 ILE A CA 1
ATOM 764 C C . ILE A 1 96 ? -0.800 9.460 10.781 1.00 91.69 96 ILE A C 1
ATOM 766 O O . ILE A 1 96 ? -0.376 8.568 11.507 1.00 91.69 96 ILE A O 1
ATOM 770 N N . ARG A 1 97 ? -0.737 10.750 11.137 1.00 90.00 97 ARG A N 1
ATOM 771 C CA . ARG A 1 97 ? -0.130 11.200 12.400 1.00 90.00 97 ARG A CA 1
ATOM 772 C C . ARG A 1 97 ? -0.920 10.711 13.613 1.00 90.00 97 ARG A C 1
ATOM 774 O O . ARG A 1 97 ? -0.326 10.176 14.542 1.00 90.00 97 ARG A O 1
ATOM 781 N N . THR A 1 98 ? -2.242 10.856 13.580 1.00 92.62 98 THR A N 1
ATOM 782 C CA . THR A 1 98 ? -3.136 10.407 14.656 1.00 92.62 98 THR A CA 1
ATOM 783 C C . THR A 1 98 ? -3.118 8.887 14.795 1.00 92.62 98 THR A C 1
ATOM 785 O O . THR A 1 98 ? -3.002 8.379 15.903 1.00 92.62 98 THR A O 1
ATOM 788 N N . VAL A 1 99 ? -3.145 8.160 13.675 1.00 93.62 99 VAL A N 1
ATOM 789 C CA . VAL A 1 99 ? -3.052 6.694 13.651 1.00 93.62 99 VAL A CA 1
ATOM 790 C C . VAL A 1 99 ? -1.731 6.220 14.258 1.00 93.62 99 VAL A C 1
ATOM 792 O O . VAL A 1 99 ? -1.737 5.350 15.125 1.00 93.62 99 VAL A O 1
ATOM 795 N N . SER A 1 100 ? -0.599 6.809 13.858 1.00 91.88 100 SER A N 1
ATOM 796 C CA . SER A 1 100 ? 0.714 6.467 14.422 1.00 91.88 100 SER A CA 1
ATOM 797 C C . SER A 1 100 ? 0.803 6.762 15.922 1.00 91.88 100 SER A C 1
ATOM 799 O O . SER A 1 100 ? 1.383 5.971 16.669 1.00 91.88 100 SER A O 1
ATOM 801 N N . ALA A 1 101 ? 0.202 7.865 16.379 1.00 91.69 101 ALA A N 1
ATOM 802 C CA . ALA A 1 101 ? 0.125 8.193 17.798 1.00 91.69 101 ALA A CA 1
ATOM 803 C C . ALA A 1 101 ? -0.707 7.160 18.575 1.00 91.69 101 ALA A C 1
ATOM 805 O O . ALA A 1 101 ? -0.215 6.625 19.566 1.00 91.69 101 ALA A O 1
ATOM 806 N N . GLY A 1 102 ? -1.902 6.804 18.089 1.00 93.50 102 GLY A N 1
ATOM 807 C CA . GLY A 1 102 ? -2.758 5.793 18.723 1.00 93.50 102 GLY A CA 1
ATOM 808 C C . GLY A 1 102 ? -2.107 4.408 18.774 1.00 93.50 102 GLY A C 1
ATOM 809 O 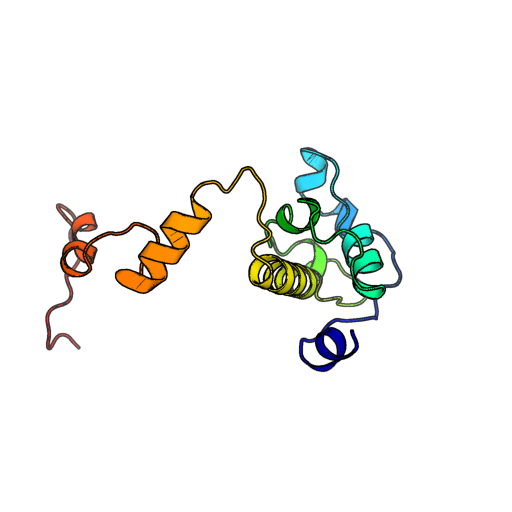O . GLY A 1 102 ? -2.161 3.720 19.793 1.00 93.50 102 GLY A O 1
ATOM 810 N N . LEU A 1 103 ? -1.397 4.005 17.714 1.00 92.81 103 LEU A N 1
ATOM 811 C CA . LEU A 1 103 ? -0.636 2.750 17.721 1.00 92.81 103 LEU A CA 1
ATOM 812 C C . LEU A 1 103 ? 0.456 2.741 18.799 1.00 92.81 103 LEU A C 1
ATOM 814 O O . LEU A 1 103 ? 0.709 1.695 19.391 1.00 92.81 103 LEU A O 1
ATOM 818 N N . THR A 1 104 ? 1.083 3.888 19.060 1.00 91.62 104 THR A N 1
ATOM 819 C CA . THR A 1 104 ? 2.156 4.013 20.057 1.00 91.62 104 THR A CA 1
ATOM 820 C C . THR A 1 104 ? 1.604 4.092 21.482 1.00 91.62 104 THR A C 1
ATOM 822 O O . THR A 1 104 ? 2.145 3.449 22.378 1.00 91.62 104 THR A 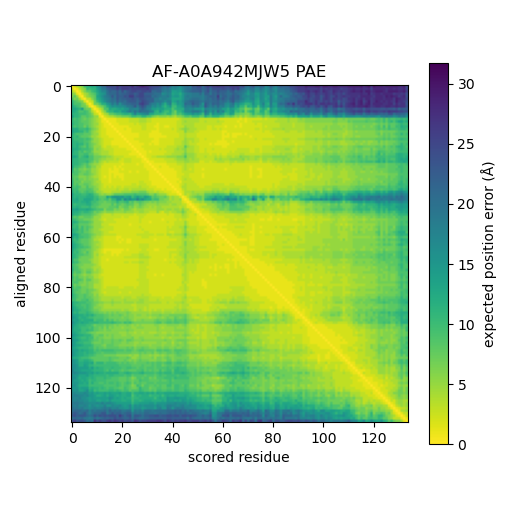O 1
ATOM 825 N N . ALA A 1 105 ? 0.536 4.862 21.697 1.00 91.38 105 ALA A N 1
ATOM 826 C CA . ALA A 1 105 ? -0.049 5.092 23.016 1.00 91.38 105 ALA A CA 1
ATOM 827 C C . ALA A 1 105 ? -0.957 3.934 23.459 1.00 91.38 105 ALA A C 1
ATOM 829 O O . ALA A 1 105 ? -0.756 3.336 24.516 1.00 91.38 105 ALA A O 1
ATOM 830 N N . ASP A 1 106 ? -1.921 3.566 22.616 1.00 90.75 106 ASP A N 1
ATOM 831 C CA . ASP A 1 106 ? -3.013 2.660 22.981 1.00 90.75 106 ASP A CA 1
ATOM 832 C C . ASP A 1 106 ? -2.817 1.249 22.418 1.00 90.75 106 ASP A C 1
ATOM 834 O O . ASP A 1 106 ? -3.403 0.277 22.908 1.00 90.75 106 ASP A O 1
ATOM 838 N N . GLY A 1 107 ? -1.948 1.102 21.414 1.00 91.19 107 GLY A N 1
ATOM 839 C CA . GLY A 1 107 ? -1.759 -0.147 20.673 1.00 91.19 107 GLY A CA 1
ATOM 840 C C . GLY A 1 107 ? -2.839 -0.389 19.617 1.00 91.19 107 GLY A C 1
ATOM 841 O O . GLY A 1 107 ? -2.998 -1.517 19.152 1.00 91.19 107 GLY A O 1
ATOM 842 N N . ASN A 1 108 ? -3.608 0.641 19.247 1.00 92.19 108 ASN A N 1
ATOM 843 C CA . ASN A 1 108 ? -4.627 0.560 18.204 1.00 92.19 108 ASN A CA 1
ATOM 844 C C . ASN A 1 108 ? -4.740 1.885 17.426 1.00 92.19 108 ASN A C 1
ATOM 846 O O . ASN A 1 108 ? -4.450 2.945 17.969 1.00 92.19 108 ASN A O 1
ATOM 850 N N . PRO A 1 109 ? -5.169 1.858 16.154 1.00 93.12 109 PRO A N 1
ATOM 851 C CA . PRO A 1 109 ? -5.185 3.052 15.308 1.00 93.12 109 PRO A CA 1
ATOM 852 C C . PRO A 1 109 ? -6.348 4.016 15.602 1.00 93.12 109 PRO A C 1
ATOM 854 O O . PRO A 1 109 ? -6.415 5.072 14.976 1.00 93.12 109 PRO A O 1
ATOM 857 N N . PHE A 1 110 ? -7.272 3.652 16.498 1.00 90.38 110 PHE A N 1
ATOM 858 C CA . PHE A 1 110 ? -8.506 4.394 16.767 1.00 90.38 110 PHE A CA 1
ATOM 859 C C . PHE A 1 110 ? -8.439 5.246 18.042 1.00 90.38 110 PHE A C 1
ATOM 861 O O . PHE A 1 110 ? -9.327 6.062 18.255 1.00 90.38 110 PHE A O 1
ATOM 868 N N . GLY A 1 111 ? -7.396 5.087 18.867 1.00 88.44 111 GLY A N 1
ATOM 869 C CA . GLY A 1 111 ? -7.295 5.765 20.166 1.00 88.44 111 GLY A CA 1
ATOM 870 C C . GLY A 1 111 ? -8.306 5.248 21.196 1.00 88.44 111 GLY A C 1
ATOM 871 O O . GLY A 1 111 ? -8.652 5.952 22.138 1.00 88.44 111 GLY A O 1
ATOM 872 N N . GLU A 1 112 ? -8.826 4.037 20.986 1.00 89.56 112 GLU A N 1
ATOM 873 C CA . GLU A 1 112 ? -9.839 3.436 21.851 1.00 89.56 112 GLU A CA 1
ATOM 874 C C . GLU A 1 112 ? -9.201 2.754 23.061 1.00 89.56 112 GLU A C 1
ATOM 876 O O . GLU A 1 112 ? -8.127 2.148 22.976 1.00 89.56 112 GLU A O 1
ATOM 881 N N . GLU A 1 113 ? -9.897 2.798 24.194 1.00 89.88 113 GLU A N 1
ATOM 882 C CA . GLU A 1 113 ? -9.426 2.180 25.428 1.00 89.88 113 GLU A CA 1
ATOM 883 C C . GLU A 1 113 ? -9.418 0.648 25.311 1.00 89.88 113 GLU A C 1
ATOM 885 O O . GLU A 1 113 ? -10.401 0.023 24.901 1.00 89.88 113 G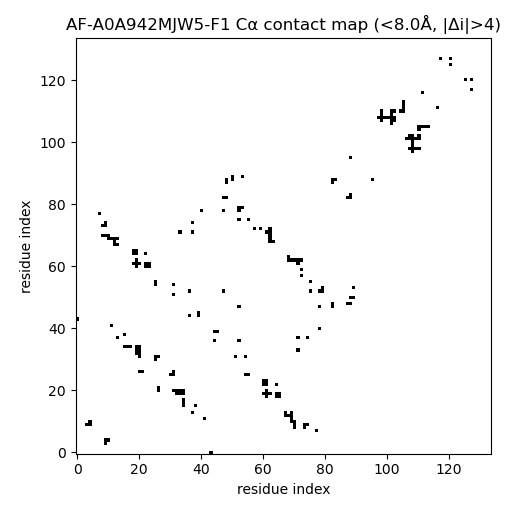LU A O 1
ATOM 890 N N . ARG A 1 114 ? -8.327 0.007 25.750 1.00 86.44 114 ARG A N 1
ATOM 891 C CA . ARG A 1 114 ? -8.168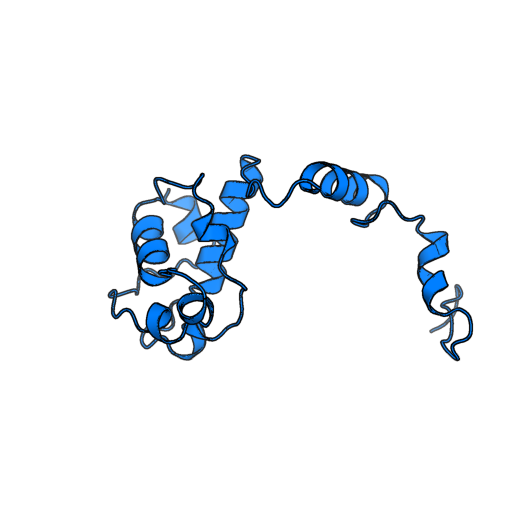 -1.458 25.673 1.00 86.44 114 ARG A CA 1
ATOM 892 C C . ARG A 1 114 ? -9.299 -2.225 26.366 1.00 86.44 114 ARG A C 1
ATOM 894 O O . ARG A 1 114 ? -9.702 -3.273 25.864 1.00 86.44 114 ARG A O 1
ATOM 901 N N . GLY A 1 115 ? -9.829 -1.701 27.476 1.00 86.88 115 GLY A N 1
ATOM 902 C CA . GLY A 1 115 ? -10.940 -2.309 28.218 1.00 86.88 115 GLY A CA 1
ATOM 903 C C . GLY A 1 115 ? -12.249 -2.376 27.423 1.00 86.88 115 GLY A C 1
ATOM 904 O O . GLY A 1 115 ? -13.043 -3.292 27.615 1.00 86.88 115 GLY A O 1
ATOM 905 N N . LYS A 1 116 ? -12.443 -1.472 26.455 1.00 88.69 116 LYS A N 1
ATOM 906 C CA . LYS A 1 116 ? -13.649 -1.408 25.614 1.00 88.69 116 LYS A CA 1
ATOM 907 C C . LYS A 1 116 ? -13.569 -2.286 24.369 1.00 88.69 116 LYS A C 1
ATOM 909 O O . LYS A 1 116 ? -14.496 -2.300 23.564 1.00 88.69 116 LYS A O 1
ATOM 914 N N . ARG A 1 117 ? -12.503 -3.077 24.205 1.00 86.94 117 ARG A N 1
ATOM 915 C CA . ARG A 1 117 ? -12.313 -3.938 23.027 1.00 86.94 117 ARG A CA 1
ATOM 916 C C . ARG A 1 117 ? -13.460 -4.931 22.803 1.00 86.94 117 ARG A C 1
ATOM 918 O O . ARG A 1 117 ? -13.688 -5.325 21.664 1.00 86.94 117 ARG A O 1
ATOM 925 N N . ALA A 1 118 ? -14.170 -5.331 23.859 1.00 89.56 118 ALA A N 1
ATOM 926 C CA . ALA A 1 118 ? -15.324 -6.227 23.778 1.00 89.56 118 ALA A CA 1
ATOM 927 C C . ALA A 1 118 ? -16.663 -5.507 23.518 1.00 89.56 118 ALA A C 1
ATOM 929 O O . ALA A 1 118 ? -17.670 -6.180 23.358 1.00 89.56 118 ALA A O 1
ATOM 930 N N . ALA A 1 119 ? -16.711 -4.173 23.428 1.00 89.56 119 ALA A N 1
ATOM 931 C CA . ALA A 1 119 ? -17.974 -3.434 23.300 1.00 89.56 119 ALA A CA 1
ATOM 932 C C . ALA A 1 119 ? -18.804 -3.831 22.063 1.00 89.56 119 ALA A C 1
ATOM 934 O O . ALA A 1 119 ? -20.028 -3.830 22.113 1.00 89.56 119 ALA A O 1
ATOM 935 N N . TRP A 1 120 ? -18.163 -4.257 20.968 1.00 89.62 120 TRP A N 1
ATOM 936 C CA . TRP A 1 120 ? -18.866 -4.733 19.767 1.00 89.62 120 TRP A CA 1
ATOM 937 C C . TRP A 1 120 ? -19.711 -6.000 19.997 1.00 89.62 120 TRP A C 1
ATOM 939 O O . TRP A 1 120 ? -20.524 -6.338 19.140 1.00 89.62 120 TRP A O 1
ATOM 949 N N . THR A 1 121 ? -19.516 -6.720 21.112 1.00 92.25 121 THR A N 1
ATOM 950 C CA . THR A 1 121 ? -20.277 -7.936 21.435 1.00 92.25 121 THR A CA 1
ATOM 951 C C . THR A 1 121 ? -21.596 -7.657 22.148 1.00 92.25 121 THR A C 1
ATOM 953 O O . THR A 1 121 ? -22.330 -8.599 22.442 1.00 92.25 121 THR A O 1
ATOM 956 N N . GLU A 1 122 ? -21.902 -6.401 22.472 1.00 90.69 122 GLU A N 1
ATOM 957 C CA . GLU A 1 122 ? -23.140 -6.036 23.157 1.00 90.69 122 GLU A CA 1
ATOM 958 C C . GLU A 1 122 ? -24.372 -6.502 22.358 1.00 90.69 122 GLU A C 1
ATOM 960 O O . GLU A 1 122 ? -24.492 -6.260 21.159 1.00 90.69 122 GLU A O 1
ATOM 965 N N . GLY A 1 123 ? -25.272 -7.244 23.013 1.00 92.31 123 GLY A N 1
ATOM 966 C CA . GLY A 1 123 ? -26.456 -7.829 22.371 1.00 92.31 123 GLY A CA 1
ATOM 967 C C . GLY A 1 123 ? -26.191 -9.052 21.478 1.00 92.31 123 GLY A C 1
ATOM 968 O O . GLY A 1 123 ? -27.140 -9.604 20.921 1.00 92.31 123 GLY A O 1
ATOM 969 N N . LEU A 1 124 ? -24.941 -9.514 21.355 1.00 93.94 124 LEU A N 1
ATOM 970 C CA . LEU A 1 124 ? -24.574 -10.707 20.590 1.00 93.94 124 LEU A CA 1
ATOM 971 C C . LEU A 1 124 ? -24.215 -11.878 21.524 1.00 93.94 124 LEU A C 1
ATOM 973 O O . LEU A 1 124 ? -23.626 -11.665 22.584 1.00 93.94 124 LEU A O 1
ATOM 977 N N . PRO A 1 125 ? -24.489 -13.139 21.137 1.00 90.75 125 PRO A N 1
ATOM 978 C CA . PRO A 1 125 ? -24.151 -14.324 21.931 1.00 90.75 125 PRO A CA 1
ATOM 979 C C . PRO A 1 125 ? -22.658 -14.691 21.808 1.00 90.75 125 PRO A C 1
ATOM 981 O O . PRO A 1 125 ? -22.298 -15.835 21.525 1.00 90.75 125 PRO A O 1
ATOM 984 N N . VAL A 1 126 ? -21.768 -13.712 21.978 1.00 90.38 126 VAL A N 1
ATOM 985 C CA . VAL A 1 126 ? -20.315 -13.893 21.905 1.00 90.38 126 VAL A CA 1
ATOM 986 C C . VAL A 1 126 ? -19.769 -14.032 23.322 1.00 90.38 126 VAL A C 1
ATOM 988 O O . VAL A 1 126 ? -19.995 -13.179 24.175 1.00 90.38 126 VAL A O 1
ATOM 991 N N . LYS A 1 127 ? -19.028 -15.113 23.583 1.00 84.12 127 LYS A N 1
ATOM 992 C CA . LYS A 1 127 ? -18.355 -15.314 24.871 1.00 84.12 127 LYS A CA 1
ATOM 993 C C . LYS A 1 127 ? -17.216 -14.306 25.004 1.00 84.12 127 LYS A C 1
ATOM 995 O O . LYS A 1 127 ? -16.277 -14.331 24.210 1.00 84.12 127 LYS A O 1
ATOM 1000 N N . THR A 1 128 ? -17.296 -13.432 26.000 1.00 81.75 128 THR A N 1
ATOM 1001 C CA . THR A 1 128 ? -16.197 -12.532 26.344 1.00 81.75 128 THR A CA 1
ATOM 1002 C C . THR A 1 128 ? -15.092 -13.317 27.040 1.00 81.75 128 THR A C 1
ATOM 1004 O O . THR A 1 128 ? -15.350 -14.254 27.795 1.00 81.75 128 THR A O 1
ATOM 1007 N N . PHE A 1 129 ? -13.843 -12.963 26.750 1.00 78.38 129 PHE A N 1
ATOM 1008 C CA . PHE A 1 129 ? -12.695 -13.576 27.405 1.00 78.38 129 PHE A CA 1
ATOM 1009 C C . PHE A 1 129 ? -12.659 -13.154 28.879 1.00 78.38 129 PHE A C 1
ATOM 1011 O O . PHE A 1 129 ? -12.641 -11.958 29.170 1.00 78.38 129 PHE A O 1
ATOM 1018 N N . ALA A 1 130 ? -12.618 -14.125 29.792 1.00 79.69 130 ALA A N 1
ATOM 1019 C CA . ALA A 1 130 ? -12.302 -13.907 31.199 1.00 79.69 130 ALA A CA 1
ATOM 1020 C C . ALA A 1 130 ? -10.990 -14.617 31.546 1.00 79.69 130 ALA A C 1
ATOM 1022 O O . ALA A 1 130 ? -10.678 -15.680 31.003 1.00 79.69 130 ALA A O 1
ATOM 1023 N N . GLU A 1 131 ? -10.224 -14.027 32.458 1.00 74.69 131 GLU A N 1
ATOM 1024 C CA . GLU A 1 131 ? -8.960 -14.588 32.927 1.00 74.69 131 GLU A CA 1
ATOM 1025 C C . GLU A 1 131 ? -9.198 -15.991 33.523 1.00 74.69 131 GLU A C 1
ATOM 1027 O O . GLU A 1 131 ? -10.025 -16.164 34.417 1.00 74.69 131 GLU A O 1
ATOM 1032 N N . GLY A 1 132 ? -8.537 -17.014 32.965 1.00 77.25 132 GLY A N 1
ATOM 1033 C CA . GLY A 1 132 ? -8.742 -18.426 33.327 1.00 77.25 132 GLY A CA 1
ATOM 1034 C C . GLY A 1 132 ? -9.590 -19.253 32.349 1.00 77.25 132 GLY A C 1
ATOM 1035 O O . GLY A 1 132 ? -9.684 -20.470 32.517 1.00 77.25 132 GLY A O 1
ATOM 1036 N N . MET A 1 133 ? -10.160 -18.648 31.301 1.00 76.69 133 MET A N 1
ATOM 1037 C CA . MET A 1 133 ? -10.723 -19.403 30.175 1.00 76.69 133 MET A CA 1
ATOM 1038 C C . MET A 1 133 ? -9.590 -20.044 29.347 1.00 76.69 133 MET A C 1
ATOM 1040 O O . MET A 1 133 ? -8.667 -19.347 28.925 1.00 76.69 133 MET A O 1
ATOM 1044 N N . ARG A 1 134 ? -9.649 -21.370 29.149 1.00 55.31 134 ARG A N 1
ATOM 1045 C CA . ARG A 1 134 ? -8.775 -22.140 28.239 1.00 55.31 134 ARG A CA 1
ATOM 1046 C C . ARG A 1 134 ? -9.371 -22.227 26.843 1.00 55.31 134 ARG A C 1
ATOM 1048 O O . ARG A 1 134 ? -10.600 -22.446 26.760 1.00 55.31 134 ARG A O 1
#

Nearest PDB structures (foldseek):
  5odc-assembly1_I  TM=7.651E-01  e=1.573E-06  Methanothermococcus thermolithotrophicus DSM 2095
  5odh-assembly1_C  TM=7.634E-01  e=9.084E-06  Methanothermococcus thermolithotrophicus DSM 2095

Foldseek 3Di:
DVVCPPPQPQDPQDPLPQPLVVQDPCVVVDDAGLSVQSVCVVVPNPPLLDCNLVPDPLPPRRLVPDPRNGPSSSSSVSSVVVCVVVVRDDPVPVCPVQQVVCCVPQVGSPVDHPVCPCVVCVPHPDDDDDPPDD

Secondary structure (DSSP, 8-state):
-HHHHHHHT--TT-----HHHHT-GGGGTS---HHHHHHHHHTT-TTTTSTHHHH----SHHHHT-TT---HHHHHHHHHHHHHHTT---TT-TTHHHHHHHHHHTSSTT---GGGGGGGGTTS-PPPP-TT--